Protein AF-A0A927BWT0-F1 (afdb_monomer)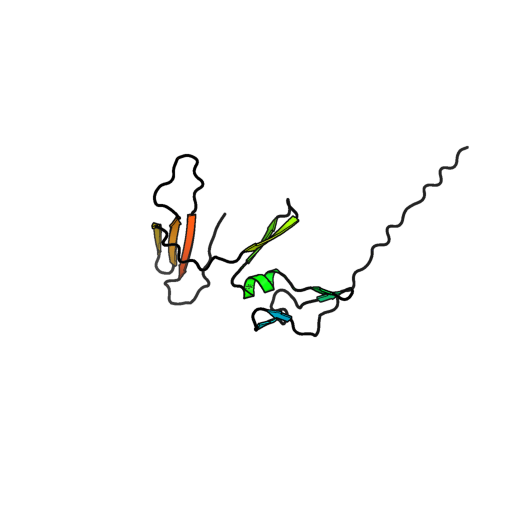

Organism: NCBI:txid2772509

Structure (mmCIF, N/CA/C/O backbone):
data_AF-A0A927BWT0-F1
#
_entry.id   AF-A0A927BWT0-F1
#
loop_
_atom_site.group_PDB
_atom_site.id
_atom_site.type_symbol
_atom_site.label_atom_id
_atom_site.label_alt_id
_atom_site.label_comp_id
_atom_site.label_asym_id
_atom_site.label_entity_id
_atom_site.label_seq_id
_atom_site.pdbx_PDB_ins_code
_atom_site.Cartn_x
_atom_site.Cartn_y
_atom_site.Cartn_z
_atom_site.occupancy
_atom_site.B_iso_or_equiv
_atom_site.auth_seq_id
_atom_site.auth_comp_id
_atom_site.auth_asym_id
_atom_site.auth_atom_id
_atom_site.pdbx_PDB_model_num
ATOM 1 N N . MET A 1 1 ? 54.783 32.769 -3.267 1.00 43.81 1 MET A N 1
ATOM 2 C CA . MET A 1 1 ? 53.454 32.957 -3.885 1.00 43.81 1 MET A CA 1
ATOM 3 C C . MET A 1 1 ? 52.909 31.574 -4.211 1.00 43.81 1 MET A C 1
ATOM 5 O O . MET A 1 1 ? 53.420 30.937 -5.118 1.00 43.81 1 MET A O 1
ATOM 9 N N . PHE A 1 2 ? 52.004 31.055 -3.378 1.00 43.59 2 PHE A N 1
ATOM 10 C CA . PHE A 1 2 ? 51.438 29.705 -3.499 1.00 43.59 2 PHE A CA 1
ATOM 11 C C . PHE A 1 2 ? 50.137 29.796 -4.310 1.00 43.59 2 PHE A C 1
ATOM 13 O O . PHE A 1 2 ? 49.206 30.474 -3.881 1.00 43.59 2 PHE A O 1
ATOM 20 N N . PHE A 1 3 ? 50.083 29.163 -5.483 1.00 46.12 3 PHE A N 1
ATOM 21 C CA . PHE A 1 3 ? 48.862 29.053 -6.287 1.00 46.12 3 PHE A CA 1
ATOM 22 C C . PHE A 1 3 ? 48.069 27.825 -5.819 1.00 46.12 3 PHE A C 1
ATOM 24 O O . PHE A 1 3 ? 48.508 26.693 -6.006 1.00 46.12 3 PHE A O 1
ATOM 31 N N . LEU A 1 4 ? 46.910 28.046 -5.195 1.00 53.56 4 LEU A N 1
ATOM 32 C CA . LEU A 1 4 ? 45.937 26.993 -4.904 1.00 53.56 4 LEU A CA 1
ATOM 33 C C . LEU A 1 4 ? 45.073 26.778 -6.152 1.00 53.56 4 LEU A C 1
ATOM 35 O O . LEU A 1 4 ? 44.255 27.625 -6.502 1.00 53.56 4 LEU A O 1
ATOM 39 N N . LEU A 1 5 ? 45.271 25.653 -6.837 1.00 57.28 5 LEU A N 1
ATOM 40 C CA . LEU A 1 5 ? 44.380 25.183 -7.896 1.00 57.28 5 LEU A CA 1
ATOM 41 C C . LEU A 1 5 ? 43.179 24.487 -7.247 1.00 57.28 5 LEU A C 1
ATOM 43 O O . LEU A 1 5 ? 43.280 23.355 -6.777 1.00 57.28 5 LEU A O 1
ATOM 47 N N . SER A 1 6 ? 42.041 25.174 -7.197 1.00 55.50 6 SER A N 1
ATOM 48 C CA . SER A 1 6 ? 40.762 24.579 -6.806 1.00 55.50 6 SER A CA 1
ATOM 49 C C . SER A 1 6 ? 40.212 23.752 -7.970 1.00 55.50 6 SER A C 1
ATOM 51 O O . SER A 1 6 ? 39.749 24.307 -8.962 1.00 55.50 6 SER A O 1
ATOM 53 N N . ALA A 1 7 ? 40.264 22.424 -7.864 1.00 59.44 7 ALA A N 1
ATOM 54 C CA . ALA A 1 7 ? 39.592 21.536 -8.806 1.00 59.44 7 ALA A CA 1
ATOM 55 C C . ALA A 1 7 ? 38.086 21.502 -8.500 1.00 59.44 7 ALA A C 1
ATOM 57 O O . ALA A 1 7 ? 37.672 21.096 -7.414 1.00 59.44 7 ALA A O 1
ATOM 58 N N . SER A 1 8 ? 37.258 21.938 -9.447 1.00 60.78 8 SER A N 1
ATOM 59 C CA . SER A 1 8 ? 35.803 21.795 -9.375 1.00 60.78 8 SER A CA 1
ATOM 60 C C . SER A 1 8 ? 35.423 20.382 -9.825 1.00 60.78 8 SER A C 1
ATOM 62 O O . SER A 1 8 ? 35.607 20.035 -10.989 1.00 60.78 8 SER A O 1
ATOM 64 N N . ALA A 1 9 ? 34.899 19.553 -8.922 1.00 57.19 9 ALA A N 1
ATOM 65 C CA . ALA A 1 9 ? 34.296 18.280 -9.303 1.00 57.19 9 ALA A CA 1
ATOM 66 C C . ALA A 1 9 ? 32.928 18.552 -9.951 1.00 57.19 9 ALA A C 1
ATOM 68 O O . ALA A 1 9 ? 31.993 18.986 -9.279 1.00 57.19 9 ALA A O 1
ATOM 69 N N . ILE A 1 10 ? 32.807 18.322 -11.259 1.00 56.66 10 ILE A N 1
ATOM 70 C CA . ILE A 1 10 ? 31.511 18.316 -11.943 1.00 56.66 10 ILE A CA 1
ATOM 71 C C . ILE A 1 10 ? 30.882 16.953 -11.658 1.00 56.66 10 ILE A C 1
ATOM 73 O O . ILE A 1 10 ? 31.336 15.934 -12.176 1.00 56.66 10 ILE A O 1
ATOM 77 N N . ALA A 1 11 ? 29.859 16.923 -10.807 1.00 56.31 11 ALA A N 1
ATOM 78 C CA . ALA A 1 11 ? 29.026 15.741 -10.650 1.00 56.31 11 ALA A CA 1
ATOM 79 C C . ALA A 1 11 ? 28.269 15.511 -11.967 1.00 56.31 11 ALA A C 1
ATOM 81 O O . ALA A 1 11 ? 27.395 16.296 -12.333 1.00 56.31 11 ALA A O 1
ATOM 82 N N . ALA A 1 12 ? 28.631 14.462 -12.705 1.00 57.94 12 ALA A N 1
ATOM 83 C CA . ALA A 1 12 ? 27.851 14.013 -13.848 1.00 57.94 12 ALA A CA 1
ATOM 84 C C . ALA A 1 12 ? 26.517 13.464 -13.324 1.00 57.94 12 ALA A C 1
ATOM 86 O O . ALA A 1 12 ? 26.474 12.406 -12.700 1.00 57.94 12 ALA A O 1
ATOM 87 N N . GLY A 1 13 ? 25.432 14.212 -13.523 1.00 60.84 13 GLY A N 1
ATOM 88 C CA . GLY A 1 13 ? 24.089 13.725 -13.232 1.00 60.84 13 GLY A CA 1
ATOM 89 C C . GLY A 1 13 ? 23.703 12.661 -14.255 1.00 60.84 13 GLY A C 1
ATOM 90 O O . GLY A 1 13 ? 23.469 12.987 -15.420 1.00 60.84 13 GLY A O 1
ATOM 91 N N . GLU A 1 14 ? 23.642 11.395 -13.842 1.00 72.88 14 GLU A N 1
ATOM 92 C CA . GLU A 1 14 ? 23.088 10.333 -14.681 1.00 72.88 14 GLU A CA 1
ATOM 93 C C . GLU A 1 14 ? 21.616 10.638 -14.976 1.00 72.88 14 GLU A C 1
ATOM 95 O O . GLU A 1 14 ? 20.765 10.685 -14.089 1.00 72.88 14 GLU A O 1
ATOM 100 N N . THR A 1 15 ? 21.309 10.881 -16.249 1.00 77.75 15 THR A N 1
ATOM 101 C CA . THR A 1 15 ? 19.932 11.076 -16.698 1.00 77.75 15 THR A CA 1
ATOM 102 C C . THR A 1 15 ? 19.306 9.711 -16.953 1.00 77.75 15 THR A C 1
ATOM 104 O O . THR A 1 15 ? 19.665 9.037 -17.917 1.00 77.75 15 THR A O 1
ATOM 107 N N . ILE A 1 16 ? 18.345 9.307 -16.121 1.00 74.94 16 ILE A N 1
ATOM 108 C CA . ILE A 1 16 ? 17.573 8.081 -16.350 1.00 74.94 16 ILE A CA 1
ATOM 109 C C . ILE A 1 16 ? 16.499 8.373 -17.402 1.00 74.94 16 ILE A C 1
ATOM 111 O O . ILE A 1 16 ? 15.621 9.210 -17.193 1.00 74.94 16 ILE A O 1
ATOM 115 N N . ARG A 1 17 ? 16.555 7.675 -18.542 1.00 83.44 17 ARG A N 1
ATOM 116 C CA . ARG A 1 17 ? 15.476 7.678 -19.538 1.00 83.44 17 ARG A CA 1
ATOM 117 C C . ARG A 1 17 ? 14.536 6.511 -19.258 1.00 83.44 17 ARG A C 1
ATOM 119 O O . ARG A 1 17 ? 14.942 5.359 -19.373 1.00 83.44 17 ARG A O 1
ATOM 126 N N . ALA A 1 18 ? 13.292 6.823 -18.913 1.00 85.69 18 ALA A N 1
ATOM 127 C CA . ALA A 1 18 ? 12.222 5.843 -18.790 1.00 85.69 18 ALA A CA 1
ATOM 128 C C . ALA A 1 18 ? 11.351 5.859 -20.052 1.00 85.69 18 ALA A C 1
ATOM 130 O O . ALA A 1 18 ? 10.993 6.926 -20.553 1.00 85.69 18 ALA A O 1
ATOM 131 N N . LEU A 1 19 ? 11.026 4.677 -20.566 1.00 89.38 19 LEU A N 1
ATOM 132 C CA . LEU A 1 19 ? 10.088 4.469 -21.665 1.00 89.38 19 LEU A CA 1
ATOM 133 C C . LEU A 1 19 ? 8.781 3.910 -21.108 1.00 89.38 19 LEU A C 1
ATOM 135 O O . LEU A 1 19 ? 8.786 3.230 -20.085 1.00 89.38 19 LEU A O 1
ATOM 139 N N . VAL A 1 20 ? 7.664 4.165 -21.784 1.00 87.50 20 VAL A N 1
ATOM 140 C CA . VAL A 1 20 ? 6.421 3.446 -21.482 1.00 87.50 20 VAL A CA 1
ATOM 141 C C . VAL A 1 20 ? 6.635 1.976 -21.833 1.00 87.50 20 VAL A C 1
ATOM 143 O O . VAL A 1 20 ? 7.122 1.664 -22.919 1.00 87.50 20 VAL A O 1
ATOM 146 N N . PHE A 1 21 ? 6.317 1.080 -20.903 1.00 89.00 21 PHE A N 1
ATOM 147 C CA . PHE A 1 21 ? 6.393 -0.355 -21.136 1.00 89.00 21 PHE A CA 1
ATOM 148 C C . PHE A 1 21 ? 5.204 -0.798 -21.996 1.00 89.00 21 PHE A C 1
ATOM 150 O O . PHE A 1 21 ? 4.055 -0.553 -21.641 1.00 89.00 21 PHE A O 1
ATOM 157 N N . ASP A 1 22 ? 5.479 -1.457 -23.119 1.00 85.75 22 ASP A N 1
ATOM 158 C CA . ASP A 1 22 ? 4.482 -1.926 -24.092 1.00 85.75 22 ASP A CA 1
ATOM 159 C C . ASP A 1 22 ? 4.021 -3.377 -23.849 1.00 85.75 22 ASP A C 1
ATOM 161 O O . ASP A 1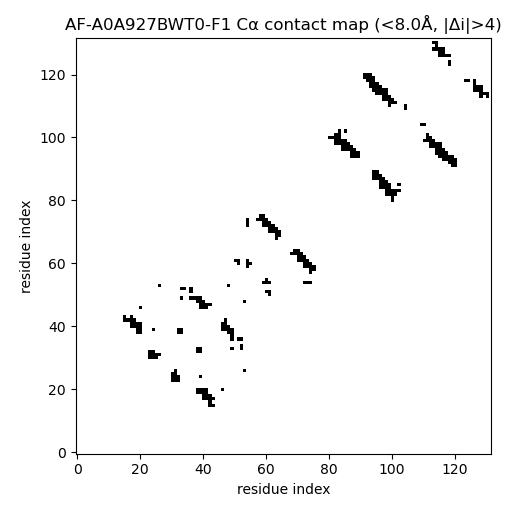 22 ? 3.206 -3.923 -24.596 1.00 85.75 22 ASP A O 1
ATOM 165 N N . GLY A 1 23 ? 4.534 -4.010 -22.792 1.00 86.12 23 GLY A N 1
ATOM 166 C CA . GLY A 1 23 ? 4.163 -5.357 -22.383 1.00 86.12 23 GLY A CA 1
ATOM 167 C C . GLY A 1 23 ? 2.929 -5.413 -21.480 1.00 86.12 23 GLY A C 1
ATOM 168 O O . GLY A 1 23 ? 2.208 -4.442 -21.270 1.00 86.12 23 GLY A O 1
ATOM 169 N N . ARG A 1 24 ? 2.684 -6.599 -20.910 1.00 85.81 24 ARG A N 1
ATOM 170 C CA . ARG A 1 24 ? 1.581 -6.838 -19.965 1.00 85.81 24 ARG A CA 1
ATOM 171 C C . ARG A 1 24 ? 2.126 -7.180 -18.590 1.00 85.81 24 ARG A C 1
ATOM 173 O O . ARG A 1 24 ? 2.973 -8.061 -18.467 1.00 85.81 24 ARG A O 1
ATOM 180 N N . VAL A 1 25 ? 1.578 -6.542 -17.564 1.00 84.81 25 VAL A N 1
ATOM 181 C CA . VAL A 1 25 ? 1.786 -6.927 -16.166 1.00 84.81 25 VAL A CA 1
ATOM 182 C C . VAL A 1 25 ? 0.580 -7.757 -15.730 1.00 84.81 25 VAL A C 1
ATOM 184 O O . VAL A 1 25 ? -0.554 -7.368 -15.991 1.00 84.81 25 VAL A O 1
ATOM 187 N N . ILE A 1 26 ? 0.800 -8.927 -15.123 1.00 85.88 26 ILE A N 1
ATOM 188 C CA . ILE A 1 26 ? -0.279 -9.815 -14.663 1.00 85.88 26 ILE A CA 1
ATOM 189 C C . ILE A 1 26 ? -0.108 -10.055 -13.166 1.00 85.88 26 ILE A C 1
ATOM 191 O O . ILE A 1 26 ? 0.921 -10.570 -12.735 1.00 85.88 26 ILE A O 1
ATOM 195 N N . VAL A 1 27 ? -1.127 -9.706 -12.382 1.00 80.75 27 VAL A N 1
ATOM 196 C CA . VAL A 1 27 ? -1.136 -9.824 -10.916 1.00 80.75 27 VAL A CA 1
ATOM 197 C C . VAL A 1 27 ? -2.441 -10.488 -10.514 1.00 80.75 27 VAL A C 1
ATOM 199 O O . VAL A 1 27 ? -3.509 -10.067 -10.952 1.00 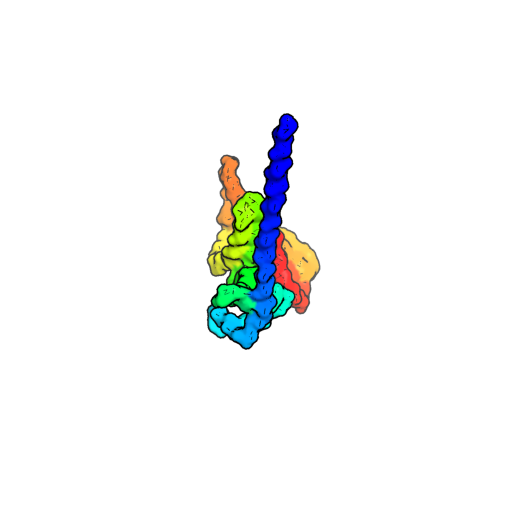80.75 27 VAL A O 1
ATOM 202 N N . ASN A 1 28 ? -2.378 -11.569 -9.731 1.00 79.38 28 ASN A N 1
ATOM 203 C CA . ASN A 1 28 ? -3.562 -12.346 -9.335 1.00 79.38 28 ASN A CA 1
ATOM 204 C C . ASN A 1 28 ? -4.485 -12.694 -10.522 1.00 79.38 28 ASN A C 1
ATOM 206 O O . ASN A 1 28 ? -5.708 -12.586 -10.438 1.00 79.38 28 ASN A O 1
ATOM 210 N N . ASN A 1 29 ? -3.884 -13.093 -11.649 1.00 84.06 29 ASN A N 1
ATOM 211 C CA . ASN A 1 29 ? -4.581 -13.460 -12.884 1.00 84.06 29 ASN A CA 1
ATOM 212 C C . ASN A 1 29 ? -5.377 -12.319 -13.559 1.00 84.06 29 ASN A C 1
ATOM 214 O O . ASN A 1 29 ? -6.249 -12.580 -14.389 1.00 84.06 29 ASN A O 1
ATOM 218 N N . ARG A 1 30 ? -5.079 -11.056 -13.224 1.00 80.50 30 ARG A N 1
ATOM 219 C CA . ARG A 1 30 ? -5.648 -9.853 -13.847 1.00 80.50 30 ARG A CA 1
ATOM 220 C C . ARG A 1 30 ? -4.563 -9.083 -14.595 1.00 80.50 30 ARG A C 1
ATOM 222 O O . ARG A 1 30 ? -3.444 -8.963 -14.104 1.00 80.50 30 ARG A O 1
ATOM 229 N N . ILE A 1 31 ? -4.895 -8.590 -15.789 1.00 81.31 31 ILE A N 1
ATOM 230 C CA . ILE A 1 31 ? -3.996 -7.757 -16.600 1.00 81.31 31 ILE A CA 1
ATOM 231 C C . ILE A 1 31 ? -3.975 -6.342 -16.017 1.00 81.31 31 ILE A C 1
ATOM 233 O O . ILE A 1 31 ? -5.014 -5.817 -15.621 1.00 81.31 31 ILE A O 1
ATOM 237 N N . HIS A 1 32 ? -2.789 -5.748 -15.978 1.00 75.81 32 HIS A N 1
ATOM 238 C CA . HIS A 1 32 ? -2.541 -4.383 -15.557 1.00 75.81 32 HIS A CA 1
ATOM 239 C C . HIS A 1 32 ? -1.883 -3.598 -16.701 1.00 75.81 32 HIS A C 1
ATOM 241 O O . HIS A 1 32 ? -0.803 -3.945 -17.182 1.00 75.81 32 HIS A O 1
ATOM 247 N N . ASP A 1 33 ? -2.580 -2.554 -17.132 1.00 71.56 33 ASP A N 1
ATOM 248 C CA . ASP A 1 33 ? -2.311 -1.699 -18.289 1.00 71.56 33 ASP A CA 1
ATOM 249 C C . ASP A 1 33 ? -1.992 -0.243 -17.899 1.00 71.56 33 ASP A C 1
ATOM 251 O O . ASP A 1 33 ? -1.863 0.617 -18.764 1.00 71.56 33 ASP A O 1
ATOM 255 N N . GLY A 1 34 ? -1.819 0.039 -16.603 1.00 64.50 34 GLY A N 1
ATOM 256 C CA . GLY A 1 34 ? -1.409 1.356 -16.105 1.00 64.50 34 GLY A CA 1
ATOM 257 C C . GLY A 1 34 ? -2.500 2.222 -15.488 1.00 64.50 34 GLY A C 1
ATOM 258 O O . GLY A 1 34 ? -2.182 3.106 -14.700 1.00 64.50 34 GLY A O 1
ATOM 259 N N . GLY A 1 35 ? -3.777 1.959 -15.771 1.00 65.31 35 GLY A N 1
ATOM 260 C CA . GLY A 1 35 ? -4.904 2.683 -15.166 1.00 65.31 35 GLY A CA 1
ATOM 261 C C . GLY A 1 35 ? -4.749 4.217 -15.117 1.00 65.31 35 GLY A C 1
ATOM 262 O O . GLY A 1 35 ? -4.100 4.829 -15.963 1.00 65.31 35 GLY A O 1
ATOM 263 N N . GLU A 1 36 ? -5.358 4.846 -14.107 1.00 62.81 36 GLU A N 1
ATOM 264 C CA . GLU A 1 36 ? -5.311 6.307 -13.902 1.00 62.81 36 GLU A CA 1
ATOM 265 C C . GLU A 1 36 ? -3.985 6.804 -13.300 1.00 62.81 36 GLU A C 1
ATOM 267 O O . GLU A 1 36 ? -3.659 7.983 -13.413 1.00 62.81 36 GLU A O 1
ATOM 272 N N . GLU A 1 37 ? -3.213 5.923 -12.658 1.00 69.00 37 GLU A N 1
ATOM 273 C CA . GLU A 1 37 ? -2.013 6.305 -11.901 1.00 69.00 37 GLU A CA 1
ATOM 274 C C . GLU A 1 37 ? -0.697 6.131 -12.669 1.00 69.00 37 GLU A C 1
ATOM 276 O O . GLU A 1 37 ? 0.361 6.537 -12.182 1.00 69.00 37 GLU A O 1
ATOM 281 N N . GLY A 1 38 ? -0.763 5.601 -13.890 1.00 75.56 38 GLY A N 1
ATOM 282 C CA . GLY A 1 38 ? 0.336 5.606 -14.845 1.00 75.56 38 GLY A CA 1
ATOM 283 C C . GLY A 1 38 ? 0.720 4.217 -15.341 1.00 75.56 38 GLY A C 1
ATOM 284 O O . GLY A 1 38 ? 0.718 3.232 -14.607 1.00 75.56 38 GLY A O 1
ATOM 285 N N . ALA A 1 39 ? 1.097 4.150 -16.616 1.00 84.31 39 ALA A N 1
ATOM 286 C CA . ALA A 1 39 ? 1.613 2.933 -17.227 1.00 84.31 39 ALA A CA 1
ATOM 287 C C . ALA A 1 39 ? 2.899 2.448 -16.540 1.00 84.31 39 ALA A C 1
ATOM 289 O O . ALA A 1 39 ? 3.708 3.275 -16.102 1.00 84.31 39 ALA A O 1
ATOM 290 N N . PRO A 1 40 ? 3.134 1.122 -16.488 1.00 88.44 40 PRO A N 1
ATOM 291 C CA . PRO A 1 40 ? 4.441 0.603 -16.139 1.00 88.44 40 PRO A CA 1
ATOM 292 C C . PRO A 1 40 ? 5.517 1.230 -17.028 1.00 88.44 40 PRO A C 1
ATOM 294 O O . PRO A 1 40 ? 5.304 1.497 -18.215 1.00 88.44 40 PRO A O 1
ATOM 297 N N . LEU A 1 41 ? 6.682 1.472 -16.445 1.00 90.31 41 LEU A N 1
ATOM 298 C CA . LEU A 1 41 ? 7.800 2.107 -17.126 1.00 90.31 41 LEU A CA 1
ATOM 299 C C . LEU A 1 41 ? 8.928 1.104 -17.311 1.00 90.31 41 LEU A C 1
ATOM 301 O O . LEU A 1 41 ? 9.198 0.298 -16.429 1.00 90.31 41 LEU A O 1
ATOM 305 N N . TYR A 1 42 ? 9.625 1.179 -18.433 1.00 89.62 42 TYR A N 1
ATOM 306 C CA . TYR A 1 42 ? 10.842 0.428 -18.686 1.00 89.62 42 TYR A CA 1
ATOM 307 C C . TYR A 1 42 ? 12.043 1.368 -18.634 1.00 89.62 42 TYR A C 1
ATOM 309 O O . TYR A 1 42 ? 12.138 2.320 -19.411 1.00 89.62 42 TYR A O 1
ATOM 317 N N . ALA A 1 43 ? 12.968 1.105 -17.719 1.00 91.88 43 ALA A N 1
ATOM 318 C CA . ALA A 1 43 ? 14.220 1.841 -17.614 1.00 91.88 43 ALA A CA 1
ATOM 319 C C . ALA A 1 43 ? 15.338 0.887 -17.195 1.00 91.88 43 ALA A C 1
ATOM 321 O O . ALA A 1 43 ? 15.143 0.028 -16.340 1.00 91.88 43 ALA A O 1
ATOM 322 N N . ASN A 1 44 ? 16.520 1.036 -17.794 1.00 88.81 44 ASN A N 1
ATOM 323 C CA . ASN A 1 44 ? 17.725 0.289 -17.414 1.00 88.81 44 ASN A CA 1
ATOM 324 C C . ASN A 1 44 ? 17.549 -1.246 -17.367 1.00 88.81 44 ASN A C 1
ATOM 326 O O . ASN A 1 44 ? 18.129 -1.902 -16.511 1.00 88.81 44 ASN A O 1
ATOM 330 N N . GLY A 1 45 ? 16.738 -1.833 -18.257 1.00 89.12 45 GLY A N 1
ATOM 331 C CA . GLY A 1 45 ? 16.496 -3.284 -18.255 1.00 89.12 45 GLY A CA 1
ATOM 332 C C . GLY A 1 45 ? 15.437 -3.761 -17.258 1.00 89.12 45 GLY A C 1
ATOM 333 O O . GLY A 1 45 ? 15.160 -4.957 -17.191 1.00 89.12 45 GLY A O 1
ATOM 334 N N . HIS A 1 46 ? 14.822 -2.849 -16.506 1.00 91.44 46 HIS A N 1
ATOM 335 C CA . HIS A 1 46 ? 13.834 -3.157 -15.481 1.00 91.44 46 HIS A CA 1
ATOM 336 C C . HIS A 1 46 ? 12.470 -2.559 -15.816 1.00 91.44 46 HIS A C 1
ATOM 338 O O . HIS A 1 46 ? 12.369 -1.463 -16.371 1.00 91.44 46 HIS A O 1
ATOM 344 N N . VAL A 1 47 ? 11.417 -3.285 -15.437 1.00 90.31 47 VAL A N 1
ATOM 345 C CA . VAL A 1 47 ? 10.032 -2.811 -15.497 1.00 90.31 47 VAL A CA 1
ATOM 346 C C . VAL A 1 47 ? 9.629 -2.314 -14.113 1.00 90.31 47 VAL A C 1
ATOM 348 O O . VAL A 1 47 ? 9.686 -3.055 -13.133 1.00 90.31 47 VAL A O 1
ATOM 351 N N . TYR A 1 48 ? 9.210 -1.060 -14.044 1.00 89.62 48 TYR A N 1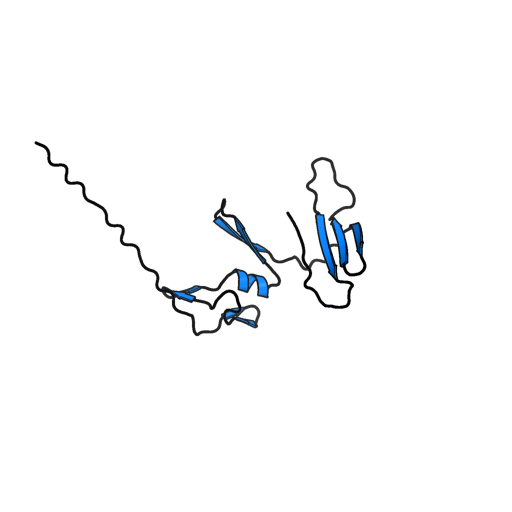
ATOM 352 C CA . TYR A 1 48 ? 8.745 -0.379 -12.849 1.00 89.62 48 TYR A CA 1
ATOM 353 C C . TYR A 1 48 ? 7.229 -0.298 -12.893 1.00 89.62 48 TYR A C 1
ATOM 355 O O . TYR A 1 48 ? 6.656 0.286 -13.811 1.00 89.62 48 TYR A O 1
ATOM 363 N N . VAL A 1 49 ? 6.585 -0.881 -11.890 1.00 88.06 49 VAL A N 1
ATOM 364 C CA . VAL A 1 49 ? 5.128 -0.890 -11.771 1.00 88.06 49 VAL A CA 1
ATOM 365 C C . VAL A 1 49 ? 4.724 0.027 -10.617 1.00 88.06 49 VAL A C 1
ATOM 367 O O . VAL A 1 49 ? 5.306 -0.092 -9.533 1.00 88.06 49 VAL A O 1
ATOM 370 N N . PRO A 1 50 ? 3.741 0.926 -10.800 1.00 88.00 50 PRO A N 1
ATOM 371 C CA . PRO A 1 50 ? 3.224 1.737 -9.705 1.00 88.00 50 PRO A CA 1
ATOM 372 C C . PRO A 1 50 ? 2.671 0.863 -8.572 1.00 88.00 50 PRO A C 1
ATOM 374 O O . PRO A 1 50 ? 1.690 0.139 -8.724 1.00 88.00 50 PRO A O 1
ATOM 377 N N . VAL A 1 51 ? 3.304 0.947 -7.400 1.00 87.12 51 VAL A N 1
ATOM 378 C CA . VAL A 1 51 ? 2.949 0.132 -6.223 1.00 87.12 51 VAL A CA 1
ATOM 379 C C . VAL A 1 51 ? 1.535 0.424 -5.716 1.00 87.12 51 VAL A C 1
ATOM 381 O O . VAL A 1 51 ? 0.857 -0.472 -5.217 1.00 87.12 51 VAL A O 1
ATOM 384 N N . ARG A 1 52 ? 1.062 1.664 -5.864 1.00 86.06 52 ARG A N 1
ATOM 385 C CA . ARG A 1 52 ? -0.284 2.058 -5.433 1.00 86.06 52 ARG A CA 1
ATOM 386 C C . ARG A 1 52 ? -1.379 1.353 -6.228 1.00 86.06 52 ARG A C 1
ATOM 388 O O . ARG A 1 52 ? -2.347 0.864 -5.648 1.00 86.06 52 ARG A O 1
ATOM 395 N N . GLU A 1 53 ? -1.167 1.205 -7.525 1.00 80.94 53 GLU A N 1
ATOM 396 C CA . GLU A 1 53 ? -2.087 0.493 -8.398 1.00 80.94 53 GLU A CA 1
ATOM 397 C C . GLU A 1 53 ? -2.105 -1.014 -8.100 1.00 80.94 53 GLU A C 1
ATOM 399 O O . GLU A 1 53 ? -3.176 -1.620 -8.033 1.00 80.94 53 GLU A O 1
ATOM 404 N N . LEU A 1 54 ? -0.939 -1.601 -7.798 1.00 82.75 54 LEU A N 1
ATOM 405 C CA . LEU A 1 54 ? -0.845 -2.982 -7.311 1.00 82.75 54 LEU A CA 1
ATOM 406 C C . LEU A 1 54 ? -1.628 -3.191 -6.009 1.00 82.75 54 LEU A C 1
ATOM 408 O O . LEU A 1 54 ? -2.401 -4.143 -5.899 1.00 82.75 54 LEU A O 1
ATOM 412 N N . ALA A 1 55 ? -1.464 -2.292 -5.035 1.00 85.88 55 ALA A N 1
ATOM 413 C CA . ALA A 1 55 ? -2.173 -2.376 -3.762 1.00 85.88 55 ALA A CA 1
ATOM 414 C C . ALA A 1 55 ? -3.693 -2.294 -3.955 1.00 85.88 55 ALA A C 1
ATOM 416 O O . ALA A 1 55 ? -4.426 -3.099 -3.381 1.00 85.88 55 ALA A O 1
ATOM 417 N N . ARG A 1 56 ? -4.166 -1.391 -4.823 1.00 79.38 56 ARG A N 1
ATOM 418 C CA . ARG A 1 56 ? -5.591 -1.236 -5.140 1.00 79.38 56 ARG A CA 1
ATOM 419 C C . ARG A 1 56 ? -6.210 -2.518 -5.697 1.00 79.38 56 ARG A C 1
ATOM 421 O O . ARG A 1 56 ? -7.320 -2.872 -5.314 1.00 79.38 56 ARG A O 1
ATOM 428 N N . GLN A 1 57 ? -5.500 -3.248 -6.561 1.00 78.50 57 GLN A N 1
ATOM 429 C CA . GLN A 1 57 ? -5.988 -4.529 -7.093 1.00 78.50 57 GLN A CA 1
ATOM 430 C C . GLN A 1 57 ? -6.122 -5.626 -6.031 1.00 78.50 57 GLN A C 1
ATOM 432 O O . GLN A 1 57 ? -6.888 -6.573 -6.221 1.00 78.50 57 GLN A O 1
ATOM 437 N N . MET A 1 58 ? -5.376 -5.506 -4.935 1.00 78.62 58 MET A N 1
ATOM 438 C CA . MET A 1 58 ? -5.446 -6.397 -3.780 1.00 78.62 58 MET A CA 1
ATOM 439 C C . MET A 1 58 ? -6.470 -5.930 -2.732 1.00 78.62 58 MET A C 1
ATOM 441 O O . MET A 1 58 ? -6.440 -6.424 -1.605 1.00 78.62 58 MET A O 1
ATOM 445 N N . ASP A 1 59 ? -7.348 -4.978 -3.071 1.00 78.38 59 ASP A N 1
ATOM 446 C CA . ASP A 1 59 ? -8.239 -4.282 -2.129 1.00 78.38 59 ASP A CA 1
ATOM 447 C C . ASP A 1 59 ? -7.479 -3.621 -0.960 1.00 78.38 59 ASP A C 1
ATOM 449 O O . ASP A 1 59 ? -8.027 -3.389 0.118 1.00 78.38 59 ASP A O 1
ATOM 453 N N . GLY A 1 60 ? -6.193 -3.336 -1.167 1.00 82.88 60 GLY A N 1
ATOM 454 C CA . GLY A 1 60 ? -5.305 -2.681 -0.222 1.00 82.88 60 GLY A CA 1
ATOM 455 C C . GLY A 1 60 ? -5.093 -1.203 -0.536 1.00 82.88 60 GLY A C 1
ATOM 456 O O . GLY A 1 60 ? -5.662 -0.638 -1.472 1.00 82.88 60 GLY A O 1
ATOM 457 N N . TYR A 1 61 ? -4.238 -0.569 0.255 1.00 85.56 61 TYR A N 1
ATOM 458 C CA . TYR A 1 61 ? -3.824 0.817 0.070 1.00 85.56 61 TYR A CA 1
ATOM 459 C C . TYR A 1 61 ? -2.333 0.977 0.364 1.00 85.56 61 TYR A C 1
ATOM 461 O O . TYR A 1 61 ? -1.709 0.141 1.018 1.00 85.56 61 TYR A O 1
ATOM 469 N N . THR A 1 62 ? -1.755 2.071 -0.130 1.00 88.50 62 THR A N 1
ATOM 470 C CA . THR A 1 62 ? -0.356 2.421 0.136 1.00 88.50 62 THR A CA 1
ATOM 471 C C . THR A 1 62 ? -0.258 3.683 0.965 1.00 88.50 62 THR A C 1
ATOM 473 O O . THR A 1 62 ? -0.951 4.658 0.667 1.00 88.50 62 THR A O 1
ATOM 476 N N . SER A 1 63 ? 0.670 3.716 1.912 1.00 89.75 63 SER A N 1
ATOM 477 C CA . SER A 1 63 ? 1.086 4.947 2.584 1.00 89.75 63 SER A CA 1
ATOM 478 C C . SER A 1 63 ? 2.602 5.118 2.498 1.00 89.75 63 SER A C 1
ATOM 480 O O . SER A 1 63 ? 3.339 4.152 2.303 1.00 89.75 63 SER A O 1
ATOM 482 N N . TYR A 1 64 ? 3.067 6.362 2.584 1.00 91.44 64 TYR A N 1
ATOM 483 C CA . TYR A 1 64 ? 4.489 6.690 2.587 1.00 91.44 64 TYR A CA 1
ATOM 484 C C . TYR A 1 64 ? 4.812 7.497 3.838 1.00 91.44 64 TYR A C 1
ATOM 486 O O . TYR A 1 64 ? 4.218 8.552 4.061 1.00 91.44 64 TYR A O 1
ATOM 494 N N . ASP A 1 65 ? 5.759 7.005 4.630 1.00 90.81 65 ASP A N 1
ATOM 495 C CA . ASP A 1 65 ? 6.323 7.745 5.752 1.00 90.81 65 ASP A CA 1
ATOM 496 C C . ASP A 1 65 ? 7.640 8.414 5.318 1.00 90.81 65 ASP A C 1
ATOM 498 O O . ASP A 1 65 ? 8.635 7.717 5.096 1.00 90.81 65 ASP A O 1
ATOM 502 N N . PRO A 1 66 ? 7.693 9.756 5.215 1.00 91.88 66 PRO A N 1
ATOM 503 C CA . PRO A 1 66 ? 8.906 10.468 4.826 1.00 91.88 66 PRO A CA 1
ATOM 504 C C . PRO A 1 66 ? 10.012 10.414 5.888 1.00 91.88 66 PRO A C 1
ATOM 506 O O . PRO A 1 66 ? 11.181 10.573 5.533 1.00 91.88 66 PRO A O 1
ATOM 509 N N . GLY A 1 67 ? 9.674 10.199 7.165 1.00 95.69 67 GLY A N 1
ATOM 510 C CA . GLY A 1 67 ? 10.646 10.131 8.257 1.00 95.69 67 GLY A CA 1
ATOM 511 C C . GLY A 1 67 ? 11.500 8.870 8.175 1.00 95.69 67 GLY A C 1
ATOM 512 O O . GLY A 1 67 ? 12.727 8.948 8.223 1.00 95.69 67 GLY A O 1
ATOM 513 N N . SER A 1 68 ? 10.858 7.716 7.981 1.00 95.19 68 SER A N 1
ATOM 514 C CA . SER A 1 68 ? 11.546 6.433 7.788 1.00 95.19 68 SER A CA 1
ATOM 515 C C . SER A 1 68 ? 11.863 6.101 6.325 1.00 95.19 68 SER A C 1
ATOM 517 O O . SER A 1 68 ? 12.594 5.148 6.071 1.00 95.19 68 SER A O 1
ATOM 519 N N . ARG A 1 69 ? 11.348 6.881 5.363 1.00 94.69 69 ARG A N 1
ATOM 520 C CA . ARG A 1 69 ? 11.400 6.598 3.913 1.00 94.69 69 ARG A CA 1
ATOM 521 C C . ARG A 1 69 ? 10.810 5.228 3.566 1.00 94.69 69 ARG A C 1
ATOM 523 O O . ARG A 1 69 ? 11.301 4.538 2.673 1.00 94.69 69 ARG A O 1
ATOM 530 N N . THR A 1 70 ? 9.749 4.847 4.269 1.00 92.19 70 THR A N 1
ATOM 531 C CA . THR A 1 70 ? 9.118 3.530 4.141 1.00 92.19 70 THR A CA 1
ATOM 532 C C . THR A 1 70 ? 7.807 3.642 3.379 1.00 92.19 70 THR A C 1
ATOM 534 O O . THR A 1 70 ? 6.977 4.503 3.675 1.00 92.19 70 THR A O 1
ATOM 537 N N . VAL A 1 71 ? 7.612 2.752 2.407 1.00 90.00 71 VAL A N 1
ATOM 538 C CA . VAL A 1 71 ? 6.316 2.533 1.757 1.00 90.00 71 VAL A CA 1
ATOM 539 C C . VAL A 1 71 ? 5.639 1.354 2.441 1.00 90.00 71 VAL A C 1
ATOM 541 O O . VAL A 1 71 ? 6.192 0.256 2.467 1.00 90.00 71 VAL A O 1
ATOM 544 N N . TYR A 1 72 ? 4.441 1.576 2.970 1.00 90.56 72 TYR A N 1
ATOM 545 C CA . TYR A 1 72 ? 3.598 0.525 3.528 1.00 90.56 72 TYR A CA 1
ATOM 546 C C . TYR A 1 72 ? 2.555 0.123 2.494 1.00 90.56 72 TYR A C 1
ATOM 548 O O . TYR A 1 72 ? 1.931 0.989 1.878 1.00 90.56 72 TYR A O 1
ATOM 556 N N . ILE A 1 73 ? 2.377 -1.183 2.311 1.00 88.94 73 ILE A N 1
ATOM 557 C CA . ILE A 1 73 ? 1.295 -1.767 1.519 1.00 88.94 73 ILE A CA 1
ATOM 558 C C . ILE A 1 73 ? 0.432 -2.543 2.502 1.00 88.94 73 ILE A C 1
ATOM 560 O O . ILE A 1 73 ? 0.824 -3.611 2.972 1.00 88.94 73 ILE A O 1
ATOM 564 N N . ASP A 1 74 ? -0.730 -1.990 2.817 1.00 85.19 74 ASP A N 1
ATOM 565 C CA . ASP A 1 74 ? -1.651 -2.581 3.771 1.00 85.19 74 ASP A CA 1
ATOM 566 C C . ASP A 1 74 ? -2.817 -3.214 3.027 1.00 85.19 74 ASP A C 1
ATOM 568 O O . ASP A 1 74 ? -3.436 -2.600 2.155 1.00 85.19 74 ASP A O 1
ATOM 572 N N . GLN A 1 75 ? -3.152 -4.440 3.411 1.00 80.38 75 GLN A N 1
ATOM 573 C CA . GLN A 1 75 ? -4.374 -5.100 2.981 1.00 80.38 75 GLN A CA 1
ATOM 574 C C . GLN A 1 75 ? -5.315 -5.191 4.187 1.00 80.38 75 GLN A C 1
ATOM 576 O O . GLN A 1 75 ? -4.901 -5.691 5.239 1.00 80.38 75 GLN A O 1
ATOM 581 N N . PRO A 1 76 ? -6.574 -4.729 4.088 1.00 67.25 76 PRO A N 1
ATOM 582 C CA . PRO A 1 76 ? -7.537 -4.950 5.150 1.00 67.25 76 PRO A CA 1
ATOM 583 C C . PRO A 1 76 ? -7.711 -6.459 5.326 1.00 67.25 76 PRO A C 1
ATOM 585 O O . PRO A 1 76 ? -8.134 -7.163 4.410 1.00 67.25 76 PRO A O 1
ATOM 588 N N . ALA A 1 77 ? -7.368 -6.967 6.511 1.00 60.56 77 ALA A N 1
ATOM 589 C CA . ALA A 1 77 ? -7.603 -8.361 6.840 1.00 60.56 77 ALA A CA 1
ATOM 590 C C . ALA A 1 77 ? -9.105 -8.645 6.688 1.00 60.56 77 ALA A C 1
ATOM 592 O O . ALA A 1 77 ? -9.923 -8.101 7.429 1.00 60.56 77 ALA A O 1
ATOM 593 N N . SER A 1 78 ? -9.474 -9.529 5.760 1.00 56.12 78 SER A N 1
ATOM 594 C CA . SER A 1 78 ? -10.849 -10.006 5.552 1.00 56.12 78 SER A CA 1
ATOM 595 C C . SER A 1 78 ? -11.332 -10.938 6.676 1.00 56.12 78 SER A C 1
ATOM 597 O O . SER A 1 78 ? -12.232 -11.759 6.496 1.00 56.12 78 SER A O 1
ATOM 599 N N . GLY A 1 79 ? -10.751 -10.808 7.870 1.00 52.69 79 GLY A N 1
ATOM 600 C CA . GLY A 1 79 ? -11.213 -11.468 9.073 1.00 52.69 79 G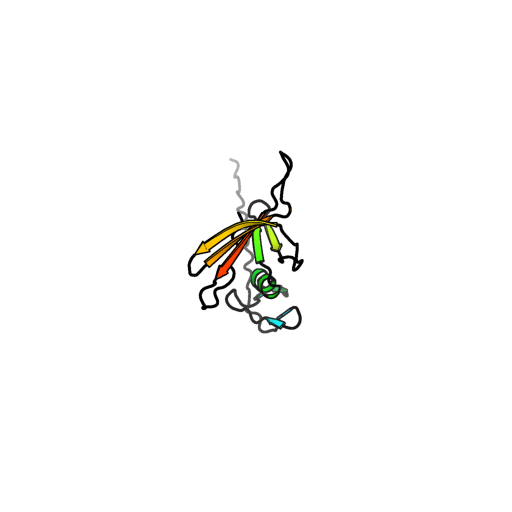LY A CA 1
ATOM 601 C C . GLY A 1 79 ? -12.440 -10.739 9.599 1.00 52.69 79 GLY A C 1
ATOM 602 O O . GLY A 1 79 ? -12.346 -9.599 10.050 1.00 52.69 79 GLY A O 1
ATOM 603 N N . GLN A 1 80 ? -13.593 -11.405 9.578 1.00 48.50 80 GLN A N 1
ATOM 604 C CA . GLN A 1 80 ? -14.757 -10.986 10.352 1.00 48.50 80 GLN A CA 1
ATOM 605 C C . GLN A 1 80 ? -14.424 -11.063 11.850 1.00 48.50 80 GLN A C 1
ATOM 607 O O . GLN A 1 80 ? -14.785 -12.012 12.541 1.00 48.50 80 GLN A O 1
ATOM 612 N N . ALA A 1 81 ? -13.723 -10.064 12.379 1.00 51.69 81 ALA A N 1
ATOM 613 C CA . ALA A 1 81 ? -13.678 -9.849 13.810 1.00 51.69 81 ALA A CA 1
ATOM 614 C C . ALA A 1 81 ? -15.065 -9.340 14.219 1.00 51.69 81 ALA A C 1
ATOM 616 O O . ALA A 1 81 ? -15.471 -8.242 13.828 1.00 51.69 81 ALA A O 1
ATOM 617 N N . LYS A 1 82 ? -15.817 -10.145 14.984 1.00 51.12 82 LYS A N 1
ATOM 618 C CA . LYS A 1 82 ? -17.007 -9.668 15.701 1.00 51.12 82 LYS A CA 1
ATOM 619 C C . LYS A 1 82 ? -16.552 -8.614 16.709 1.00 51.12 82 LYS A C 1
ATOM 621 O O . LYS A 1 82 ? -16.242 -8.925 17.852 1.00 51.12 82 LYS A O 1
ATOM 626 N N . ALA A 1 83 ? -16.486 -7.371 16.262 1.00 58.78 83 ALA A N 1
ATOM 627 C CA . ALA A 1 83 ? -16.319 -6.232 17.135 1.00 58.78 83 ALA A CA 1
ATOM 628 C C . ALA A 1 83 ? -17.634 -5.888 17.820 1.00 58.78 83 ALA A C 1
ATOM 630 O O . ALA A 1 83 ? -18.714 -6.007 17.230 1.00 58.78 83 ALA A O 1
ATOM 631 N N . SER A 1 84 ? -17.530 -5.411 19.056 1.00 68.12 84 SER A N 1
ATOM 632 C CA . SER A 1 84 ? -18.663 -4.772 19.710 1.00 68.12 84 SER A CA 1
ATOM 633 C C . SER A 1 84 ? -18.828 -3.370 19.116 1.00 68.12 84 SER A C 1
ATOM 635 O O . SER A 1 84 ? -17.862 -2.629 18.929 1.00 68.12 84 SER A O 1
ATOM 637 N N . VAL A 1 85 ? -20.060 -3.025 18.729 1.00 70.75 85 VAL A N 1
ATOM 638 C CA . VAL A 1 85 ? -20.384 -1.652 18.327 1.00 70.75 85 VAL A CA 1
ATOM 639 C C . VAL A 1 85 ? -20.408 -0.821 19.598 1.00 70.75 85 VAL A C 1
ATOM 641 O O . VAL A 1 85 ? -21.210 -1.095 20.486 1.00 70.75 85 VAL A O 1
ATOM 644 N N . HIS A 1 86 ? -19.548 0.185 19.677 1.00 71.50 86 HIS A N 1
ATOM 645 C CA . HIS A 1 86 ? -19.524 1.100 20.814 1.00 71.50 86 HIS A CA 1
ATOM 646 C C . HIS A 1 86 ? -20.478 2.269 20.646 1.00 71.50 86 HIS A C 1
ATOM 648 O O . HIS A 1 86 ? -21.096 2.705 21.609 1.00 71.50 86 HIS A O 1
ATOM 654 N N . ALA A 1 87 ? -20.596 2.773 19.422 1.00 74.75 87 ALA A N 1
ATOM 655 C CA . ALA A 1 87 ? -21.508 3.849 19.093 1.00 74.75 87 ALA A CA 1
ATOM 656 C C . ALA A 1 87 ? -21.975 3.680 17.651 1.00 74.75 87 ALA A C 1
ATOM 658 O O . ALA A 1 87 ? -21.214 3.250 16.781 1.00 74.75 87 ALA A O 1
ATOM 659 N N . ALA A 1 88 ? -23.229 4.014 17.390 1.00 79.69 88 ALA A N 1
ATOM 660 C CA . ALA A 1 88 ? -23.749 4.124 16.042 1.00 79.69 88 ALA A CA 1
ATOM 661 C C . ALA A 1 88 ? -24.644 5.352 15.975 1.00 79.69 88 ALA A C 1
ATOM 663 O O . ALA A 1 88 ? -25.449 5.571 16.876 1.00 79.69 88 ALA A O 1
ATOM 664 N N . ASP A 1 89 ? -24.491 6.113 14.901 1.00 83.12 89 ASP 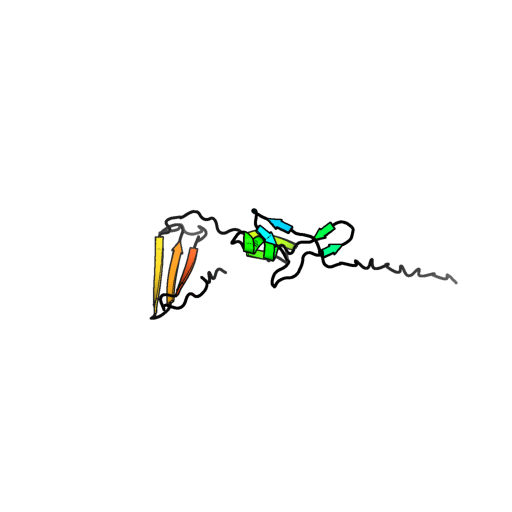A N 1
ATOM 665 C CA . ASP A 1 89 ? -25.339 7.253 14.593 1.00 83.12 89 ASP A CA 1
ATOM 666 C C . ASP A 1 89 ? -25.798 7.149 13.137 1.00 83.12 89 ASP A C 1
ATOM 668 O O . ASP A 1 89 ? -25.113 6.560 12.290 1.00 83.12 89 ASP A O 1
ATOM 672 N N . GLN A 1 90 ? -26.990 7.653 12.846 1.00 82.75 90 GLN A N 1
ATOM 673 C CA . GLN A 1 90 ? -27.562 7.589 11.510 1.00 82.75 90 GLN A CA 1
ATOM 674 C C . GLN A 1 90 ? -28.409 8.818 11.196 1.00 82.75 90 GLN A C 1
ATOM 676 O O . GLN A 1 90 ? -29.204 9.271 12.015 1.00 82.75 90 GLN A O 1
ATOM 681 N N . ASN A 1 91 ? -28.281 9.300 9.962 1.00 80.44 91 ASN A N 1
ATOM 682 C CA . ASN A 1 91 ? 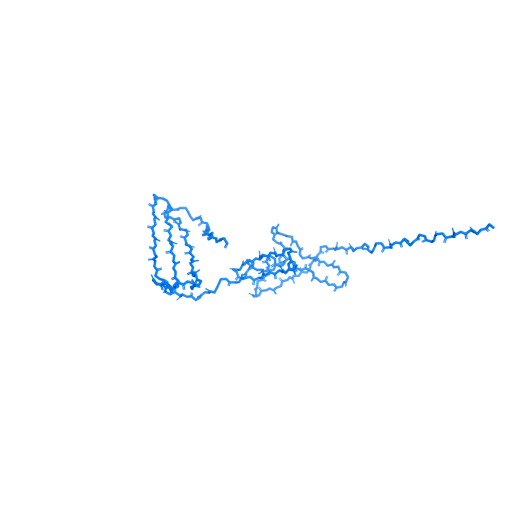-29.222 10.233 9.354 1.00 80.44 91 ASN A CA 1
ATOM 683 C C . ASN A 1 91 ? -29.942 9.549 8.177 1.00 80.44 91 ASN A C 1
ATOM 685 O O . ASN A 1 91 ? -29.806 8.343 7.968 1.00 80.44 91 ASN A O 1
ATOM 689 N N . GLU A 1 92 ? -30.720 10.306 7.405 1.00 75.31 92 GLU A N 1
ATOM 690 C CA . GLU A 1 92 ? -31.538 9.772 6.305 1.00 75.31 92 GLU A CA 1
ATOM 691 C C . GLU A 1 92 ? -30.739 9.010 5.232 1.00 75.31 92 GLU A C 1
ATOM 693 O O . GLU A 1 92 ? -31.275 8.119 4.574 1.00 75.31 92 GLU A O 1
ATOM 698 N N . SER A 1 93 ? -29.455 9.329 5.050 1.00 80.06 93 SER A N 1
ATOM 699 C CA . SER A 1 93 ? -28.638 8.789 3.957 1.00 80.06 93 SER A CA 1
ATOM 700 C C . SER A 1 93 ? -27.366 8.086 4.413 1.00 80.06 93 SER A C 1
ATOM 702 O O . SER A 1 93 ? -26.799 7.319 3.645 1.00 80.06 93 SER A O 1
ATOM 704 N N . LEU A 1 94 ? -26.907 8.290 5.643 1.00 81.56 94 LEU A N 1
ATOM 705 C CA . LEU A 1 94 ? -25.631 7.777 6.120 1.00 81.56 94 LEU A CA 1
ATOM 706 C C . LEU A 1 94 ? -25.784 7.124 7.487 1.00 81.56 94 LEU A C 1
ATOM 708 O O . LEU A 1 94 ? -26.403 7.670 8.399 1.00 81.56 94 LEU A O 1
ATOM 712 N N . LYS A 1 95 ? -25.132 5.974 7.640 1.00 83.25 95 LYS A N 1
ATOM 713 C CA . LYS A 1 95 ? -24.996 5.256 8.902 1.00 83.25 95 LYS A CA 1
ATOM 714 C C . LYS A 1 95 ? -23.527 5.144 9.276 1.00 83.25 95 LYS A C 1
ATOM 716 O O . LYS A 1 95 ? -22.764 4.447 8.603 1.00 83.25 95 LYS A O 1
ATOM 721 N N . LEU A 1 96 ? -23.147 5.802 10.365 1.00 82.00 96 LEU A N 1
ATOM 722 C CA . LEU A 1 96 ? -21.828 5.702 10.974 1.00 82.00 96 LEU A CA 1
ATOM 723 C C . LEU A 1 96 ? -21.873 4.672 12.105 1.00 82.00 96 LEU A C 1
ATOM 725 O O . LEU A 1 96 ? -22.759 4.693 12.956 1.00 82.00 96 LEU A O 1
ATOM 729 N N . ARG A 1 97 ? -20.904 3.760 12.135 1.00 83.12 97 ARG A N 1
ATOM 730 C CA . ARG A 1 97 ? -20.725 2.803 13.235 1.00 83.12 97 ARG A CA 1
ATOM 731 C C . ARG A 1 97 ? -19.285 2.846 13.698 1.00 83.12 97 ARG A C 1
ATOM 733 O O . ARG A 1 97 ? -18.391 2.678 12.876 1.00 83.12 97 ARG A O 1
ATOM 740 N N . LEU A 1 98 ? -19.079 3.026 14.994 1.00 82.00 98 LEU A N 1
ATOM 741 C CA . LEU A 1 98 ? -17.793 2.901 15.659 1.00 82.00 98 LEU A CA 1
ATOM 742 C C . LEU A 1 98 ? -17.706 1.524 16.322 1.00 82.00 98 LEU A C 1
ATOM 744 O O . LEU A 1 98 ? -18.576 1.120 17.097 1.00 82.00 98 LEU A O 1
ATOM 748 N N . PHE A 1 99 ? -16.637 0.814 16.008 1.00 84.38 99 PHE A N 1
ATOM 749 C CA . PHE A 1 99 ? -16.325 -0.525 16.469 1.00 84.38 99 PHE A CA 1
ATOM 750 C C . PHE A 1 99 ? -15.071 -0.506 17.320 1.00 84.38 99 PHE A C 1
ATOM 752 O O . PHE A 1 99 ? -14.179 0.324 17.125 1.00 84.38 99 PHE A O 1
ATOM 759 N N . SER A 1 100 ? -14.971 -1.495 18.192 1.00 82.62 100 SER A N 1
ATOM 760 C CA . SER A 1 100 ? -13.738 -1.824 18.884 1.00 82.62 100 SER A CA 1
ATOM 761 C C . SER A 1 100 ? -13.488 -3.317 18.938 1.00 82.62 100 SER A C 1
ATOM 763 O O . SER A 1 100 ? -14.398 -4.143 18.828 1.00 82.62 100 SER A O 1
ATOM 765 N N . ALA A 1 101 ? -12.231 -3.660 19.194 1.00 78.75 101 ALA A N 1
ATOM 766 C CA . ALA A 1 101 ? -11.863 -5.031 19.499 1.00 78.75 101 ALA A CA 1
ATOM 767 C C . ALA A 1 101 ? -12.491 -5.543 20.814 1.00 78.75 101 ALA A C 1
ATOM 769 O O . ALA A 1 101 ? -12.716 -6.744 20.935 1.00 78.75 101 ALA A O 1
ATOM 770 N N . GLN A 1 102 ? -12.768 -4.665 21.787 1.00 79.38 102 GLN A N 1
ATOM 771 C CA . GLN A 1 102 ? -13.217 -5.025 23.137 1.00 79.38 102 GLN A CA 1
ATOM 772 C C . GLN A 1 102 ? -14.15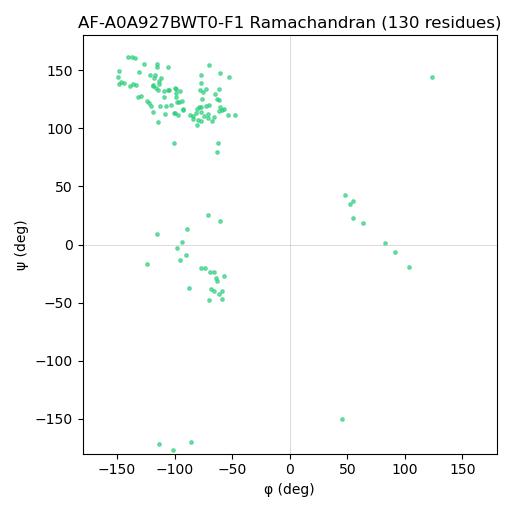8 -3.969 23.728 1.00 79.38 102 GLN A C 1
ATOM 774 O O . GLN A 1 102 ? -14.007 -2.780 23.459 1.00 79.38 102 GLN A O 1
ATOM 779 N N . SER A 1 103 ? -15.095 -4.390 24.583 1.00 76.00 103 SER A N 1
ATOM 780 C CA . SER A 1 103 ? -16.066 -3.491 25.224 1.00 76.00 103 SER A CA 1
ATOM 781 C C . SER A 1 103 ? -15.474 -2.611 26.335 1.00 76.00 103 SER A C 1
ATOM 783 O O . SER A 1 103 ? -16.072 -1.602 26.701 1.00 76.00 103 SER A O 1
ATOM 785 N N . THR A 1 104 ? -14.326 -2.998 26.887 1.00 74.94 104 THR A N 1
ATOM 786 C CA . THR A 1 104 ? -13.663 -2.366 28.035 1.00 74.94 104 THR A CA 1
ATOM 787 C C . THR A 1 104 ? -12.156 -2.521 27.881 1.00 74.94 104 THR A C 1
ATOM 789 O O . THR A 1 104 ? -11.715 -3.611 27.531 1.00 74.94 104 THR A O 1
ATOM 792 N N . TYR A 1 105 ? -11.393 -1.471 28.179 1.00 76.81 105 TYR A N 1
ATOM 793 C CA . TYR A 1 105 ? -9.927 -1.458 28.122 1.00 76.81 105 TYR A CA 1
ATOM 794 C C . TYR A 1 105 ? -9.360 -1.112 29.494 1.00 76.81 105 TYR A C 1
ATOM 796 O O . TYR A 1 105 ? -9.950 -0.305 30.222 1.00 76.81 105 TYR A O 1
ATOM 804 N N . ALA A 1 106 ? -8.213 -1.690 29.844 1.00 72.94 106 ALA A N 1
ATOM 805 C CA . ALA A 1 106 ? -7.489 -1.271 31.036 1.00 72.94 106 ALA A CA 1
ATOM 806 C C . ALA A 1 106 ? -6.874 0.127 30.840 1.00 72.94 106 ALA A C 1
ATOM 808 O O . ALA A 1 106 ? -6.576 0.559 29.724 1.00 72.94 106 ALA A O 1
ATOM 809 N N . ILE A 1 107 ? -6.652 0.847 31.940 1.00 66.12 107 ILE A N 1
ATOM 810 C CA . ILE A 1 107 ? -5.945 2.132 31.895 1.00 66.12 107 ILE A CA 1
ATOM 811 C C . ILE A 1 107 ? -4.522 1.889 31.368 1.00 66.12 107 ILE A C 1
ATOM 813 O O . ILE A 1 107 ? -3.782 1.086 31.928 1.00 66.12 107 ILE A O 1
ATOM 817 N N . GLY A 1 108 ? -4.153 2.590 30.291 1.00 78.12 108 GLY A N 1
ATOM 818 C CA . GLY A 1 108 ? -2.860 2.442 29.609 1.00 78.12 108 GLY A CA 1
ATOM 819 C C . GLY A 1 108 ? -2.853 1.426 28.461 1.00 78.12 108 GLY A C 1
ATOM 820 O O . GLY A 1 108 ? -1.870 1.352 27.726 1.00 78.12 108 GLY A O 1
ATOM 821 N N . GLU A 1 109 ? -3.939 0.678 28.259 1.00 73.50 109 GLU A N 1
ATOM 822 C CA . GLU A 1 109 ? -4.066 -0.235 27.126 1.00 73.50 109 GLU A CA 1
ATOM 823 C C . GLU A 1 109 ? -4.406 0.529 25.827 1.00 73.50 109 GLU A C 1
ATOM 825 O O . GLU A 1 109 ? -5.313 1.368 25.822 1.00 73.50 109 GLU A O 1
ATOM 830 N N . PRO A 1 110 ? -3.717 0.257 24.700 1.00 77.69 110 PRO A N 1
ATOM 831 C CA . PRO A 1 110 ? -4.020 0.905 23.427 1.00 77.69 110 PRO A CA 1
ATOM 832 C C . PRO A 1 110 ? -5.427 0.580 22.905 1.00 77.69 110 PRO A C 1
ATOM 834 O O . PRO A 1 110 ? -5.773 -0.580 22.671 1.00 77.69 110 PRO A O 1
ATOM 837 N N . LEU A 1 111 ? -6.213 1.623 22.623 1.00 79.06 111 LEU A N 1
ATOM 838 C CA . LEU A 1 111 ? -7.554 1.496 22.049 1.00 79.06 111 LEU A CA 1
ATOM 839 C C . LEU A 1 111 ? -7.496 1.021 20.593 1.00 79.06 111 LEU A C 1
ATOM 841 O O . LEU A 1 111 ? -6.979 1.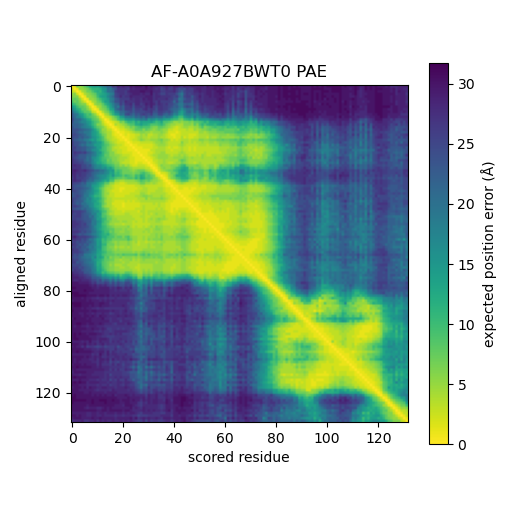708 19.711 1.00 79.06 111 LEU A O 1
ATOM 845 N N . ARG A 1 112 ? -8.105 -0.133 20.311 1.00 80.75 112 ARG A N 1
ATOM 846 C CA . ARG A 1 112 ? -8.232 -0.672 18.950 1.00 80.75 112 ARG A CA 1
ATOM 847 C C . ARG A 1 112 ? -9.630 -0.393 18.412 1.00 80.75 112 ARG A C 1
ATOM 849 O O . ARG A 1 112 ? -10.521 -1.232 18.540 1.00 80.75 112 ARG A O 1
ATOM 856 N N . VAL A 1 113 ? -9.813 0.781 17.807 1.00 82.75 113 VAL A N 1
ATOM 857 C CA . VAL A 1 113 ? -11.107 1.261 17.283 1.00 82.75 113 VAL A CA 1
ATOM 858 C C . VAL A 1 113 ? -11.085 1.491 15.770 1.00 82.75 113 VAL A C 1
ATOM 860 O O . VAL A 1 113 ? -10.079 1.946 15.240 1.00 82.75 113 VAL A O 1
ATOM 863 N N . TRP A 1 114 ? -12.180 1.188 15.065 1.00 81.88 114 TRP A N 1
ATOM 864 C CA . TRP A 1 114 ? -12.430 1.569 13.659 1.00 81.88 114 TRP A CA 1
ATOM 865 C C . TRP A 1 114 ? -13.838 2.113 13.499 1.00 81.88 114 TRP A C 1
ATOM 867 O O . TRP A 1 114 ? -14.722 1.786 14.282 1.00 81.88 114 TRP A O 1
ATOM 877 N N . ALA A 1 115 ? -14.072 2.854 12.419 1.00 82.62 115 ALA A N 1
ATOM 878 C CA . ALA A 1 115 ? -15.410 3.218 11.991 1.00 82.62 115 ALA A CA 1
ATOM 879 C C . ALA A 1 115 ? -15.766 2.599 10.632 1.00 82.62 115 ALA A C 1
ATOM 881 O O . ALA A 1 115 ? -14.892 2.367 9.800 1.00 82.62 115 ALA A O 1
ATOM 882 N N . THR A 1 116 ? -17.058 2.373 10.397 1.00 78.25 116 THR A N 1
ATOM 883 C CA . THR A 1 116 ? -17.616 2.177 9.053 1.00 78.25 116 THR A CA 1
ATOM 884 C C . THR A 1 116 ? -18.629 3.271 8.771 1.00 78.25 116 THR A C 1
ATOM 886 O O . THR A 1 116 ? -19.493 3.525 9.615 1.00 78.25 116 THR A O 1
ATOM 889 N N . LEU A 1 117 ? -18.581 3.842 7.573 1.00 83.25 117 LEU A N 1
ATOM 890 C CA . LEU A 1 117 ? -19.605 4.738 7.054 1.00 83.25 117 LEU A CA 1
ATOM 891 C C . LEU A 1 117 ? -20.310 4.049 5.883 1.00 83.25 117 LEU A C 1
ATOM 893 O O . LEU A 1 117 ? -19.672 3.705 4.889 1.00 83.25 117 LEU A O 1
ATOM 897 N N . ALA A 1 118 ? -21.616 3.829 6.007 1.00 80.25 118 ALA A N 1
ATOM 898 C CA . ALA A 1 118 ? -22.428 3.199 4.973 1.00 80.25 118 ALA A CA 1
ATOM 899 C C . ALA A 1 118 ? -23.489 4.171 4.453 1.00 80.25 118 ALA A C 1
ATOM 901 O O . ALA A 1 118 ? -24.177 4.811 5.247 1.00 80.25 118 ALA A O 1
ATOM 902 N N . ASN A 1 119 ? -23.647 4.246 3.131 1.00 79.06 119 ASN A N 1
ATOM 903 C CA . ASN A 1 119 ? -24.757 4.964 2.512 1.00 79.06 119 ASN A CA 1
ATOM 904 C C . ASN A 1 119 ? -26.014 4.082 2.532 1.00 79.06 119 ASN A C 1
ATOM 906 O O . ASN A 1 119 ? -26.026 3.008 1.931 1.00 79.06 119 ASN A O 1
ATOM 910 N N . THR A 1 120 ? -27.047 4.519 3.248 1.00 75.25 120 THR A N 1
ATOM 911 C CA . THR A 1 120 ? -28.369 3.876 3.296 1.00 75.25 120 THR A CA 1
ATOM 912 C C . THR A 1 120 ? -29.353 4.502 2.312 1.00 75.25 120 THR A C 1
ATOM 914 O O . THR A 1 120 ? -30.387 3.903 2.022 1.00 75.25 120 THR A O 1
ATOM 917 N N . GLY A 1 121 ? -29.028 5.673 1.754 1.00 62.53 121 GLY A N 1
ATOM 918 C CA . GLY A 1 121 ? -29.721 6.227 0.598 1.00 62.53 121 GLY A CA 1
ATOM 919 C C . GLY A 1 121 ? -29.343 5.428 -0.650 1.00 62.53 121 GLY A C 1
ATOM 920 O O . GLY A 1 121 ? -28.173 5.136 -0.870 1.00 62.53 121 GLY A O 1
ATOM 921 N N . GLY A 1 122 ? -30.319 5.053 -1.478 1.00 56.47 122 GLY A N 1
ATOM 922 C CA . GLY A 1 122 ? -30.195 4.079 -2.580 1.00 56.47 122 GLY A CA 1
ATOM 923 C C . GLY A 1 122 ? -29.205 4.376 -3.725 1.00 56.47 122 GLY A C 1
ATOM 924 O O . GLY A 1 122 ? -29.338 3.796 -4.800 1.00 56.47 122 GLY A O 1
ATOM 925 N N . ARG A 1 123 ? -28.205 5.246 -3.544 1.00 53.31 123 ARG A N 1
ATOM 926 C CA . ARG A 1 123 ? -27.087 5.442 -4.474 1.00 53.31 123 ARG A CA 1
ATOM 927 C C . ARG A 1 123 ? -25.809 4.866 -3.875 1.00 53.31 123 ARG A C 1
ATOM 929 O O . ARG A 1 123 ? -25.281 5.387 -2.899 1.00 53.31 123 ARG A O 1
ATOM 936 N N . ARG A 1 124 ? -25.302 3.790 -4.488 1.00 47.06 124 ARG A N 1
ATOM 937 C CA . ARG A 1 124 ? -23.997 3.184 -4.176 1.00 47.06 124 ARG A CA 1
ATOM 938 C C . ARG A 1 124 ? -22.929 4.283 -4.103 1.00 47.06 124 ARG A C 1
ATOM 940 O O . ARG A 1 124 ? -22.608 4.885 -5.120 1.00 47.06 124 ARG A O 1
ATOM 947 N N . SER A 1 125 ? -22.415 4.539 -2.903 1.00 46.16 125 SER A N 1
ATOM 948 C CA . SER A 1 125 ? -21.264 5.413 -2.664 1.00 46.16 125 SER A CA 1
ATOM 949 C C . SER A 1 125 ? -20.164 4.571 -2.013 1.00 46.16 125 SER A C 1
ATOM 951 O O . SER A 1 125 ? -20.497 3.727 -1.171 1.00 46.16 125 SER A O 1
ATOM 953 N N . PRO A 1 126 ? -18.892 4.721 -2.419 1.00 45.22 126 PRO A N 1
ATOM 954 C CA . PRO A 1 126 ? -17.797 3.912 -1.906 1.00 45.22 126 PRO A CA 1
ATOM 955 C C . PRO A 1 126 ? -17.626 4.117 -0.396 1.00 45.22 126 PRO A C 1
ATOM 957 O O . PRO A 1 126 ? -17.643 5.236 0.114 1.00 45.22 126 PRO A O 1
ATOM 960 N N . SER A 1 127 ? -17.486 2.999 0.315 1.00 42.97 127 SER A N 1
ATOM 961 C CA . SER A 1 127 ? -17.199 2.930 1.749 1.00 42.97 127 SER A CA 1
ATOM 962 C C . SER A 1 127 ? -15.949 3.752 2.075 1.00 42.97 127 SER A C 1
ATOM 964 O O . SER A 1 127 ? -14.846 3.367 1.693 1.00 42.97 127 SER A O 1
ATOM 966 N N . CYS A 1 128 ? -16.113 4.861 2.796 1.00 40.62 128 CYS A N 1
ATOM 967 C CA . CYS A 1 128 ? -15.008 5.696 3.254 1.00 40.62 128 CYS A CA 1
ATOM 968 C C . CYS A 1 128 ? -14.705 5.367 4.723 1.00 40.62 128 CYS A C 1
ATOM 970 O O . CYS A 1 128 ? -15.533 5.605 5.606 1.00 40.62 128 CYS A O 1
ATOM 972 N N . THR A 1 129 ? -13.531 4.791 4.982 1.00 45.69 129 THR A N 1
ATOM 973 C CA . THR A 1 129 ? -13.043 4.492 6.335 1.00 45.69 129 THR A CA 1
ATOM 974 C C . THR A 1 129 ? -12.041 5.567 6.731 1.00 45.69 129 THR A C 1
ATOM 976 O O . THR A 1 129 ? -10.964 5.656 6.152 1.00 45.69 129 THR A O 1
ATOM 979 N N . VAL A 1 130 ? -12.391 6.386 7.723 1.00 39.56 130 VAL A N 1
ATOM 980 C CA . VAL A 1 130 ? -11.503 7.417 8.279 1.00 39.56 130 VAL A CA 1
ATOM 981 C C . VAL A 1 130 ? -10.773 6.838 9.491 1.00 39.56 130 VAL A C 1
ATOM 983 O O . VAL A 1 130 ? -11.419 6.389 10.441 1.00 39.56 130 VAL A O 1
ATOM 986 N N . ARG A 1 131 ? -9.437 6.866 9.486 1.00 45.47 131 ARG A N 1
ATOM 987 C CA . ARG A 1 131 ? -8.600 6.620 10.672 1.00 45.47 131 ARG A CA 1
ATOM 988 C C . ARG A 1 131 ? -7.472 7.659 10.735 1.00 45.47 131 ARG A C 1
ATOM 990 O O . ARG A 1 131 ? -6.936 8.031 9.696 1.00 45.47 131 ARG A O 1
ATOM 997 N N . ARG A 1 132 ? -7.213 8.157 11.952 1.00 34.81 132 ARG A N 1
ATOM 998 C CA . ARG A 1 132 ? -6.071 9.021 12.299 1.00 34.81 132 ARG A CA 1
ATOM 999 C C . ARG A 1 132 ? -4.790 8.210 12.389 1.00 34.81 132 ARG A C 1
ATOM 1001 O O . ARG A 1 132 ? -4.907 7.024 12.774 1.00 34.81 132 ARG A O 1
#

Foldseek 3Di:
DDDDDDDDDDPDPDDWDKDFDPDWDADPNDTDQQPPNGGFIDTPNDTHDPVQVVLVVLVWGWDADPVVRDIDRDHPPPDPQPWDFPDWDDDPFKIKTKTFSDPDDDVVDDTGIWMWIDTPPPDDDDIDTDDD

Radius of gyration: 24.62 Å; Cα contacts (8 Å, |Δi|>4): 173; chains: 1; bounding box: 85×46×56 Å

Secondary structure (DSSP, 8-state):
------------------EE--S-EEETTEEE--TTT---EEETTEEE--HHHHHHHTT-EEEEETTTTEEEEE--------PEEEEEEE-SSEEEEEEES-S---TTPPP-EEEEEEE-SSS---------

Solvent-accessible surface area (backbone atoms only — not comparable to full-atom values): 8734 Å² total; per-residue (Å²): 138,85,85,83,83,81,80,80,82,78,79,82,76,84,79,86,68,72,40,81,48,90,75,82,44,74,58,96,92,38,83,49,82,25,79,96,89,41,58,33,30,33,38,94,94,40,80,48,66,57,62,55,62,56,24,47,77,64,70,22,43,61,49,76,41,81,89,80,70,43,78,46,77,47,60,74,73,88,66,86,70,86,47,48,73,78,47,73,52,71,60,90,41,42,37,41,35,36,33,21,76,59,95,74,77,60,94,90,55,84,83,58,67,54,49,47,43,43,60,70,37,95,58,97,59,85,73,58,68,76,80,134

pLDDT: mean 74.54, std 14.86, range [34.81, 95.69]

Mean predicted aligned error: 16.88 Å

Nearest PDB structures (foldseek):
  8t7z-assembly1_F  TM=5.719E-01  e=8.924E+00  Klebsiella aerogenes KCTC 2190
  6qp7-assembly1_A  TM=3.665E-01  e=6.413E+00  Drosophila melanogaster
  8cb1-assembly1_G  TM=3.100E-01  e=7.159E+00  Homo sapiens

Sequence (132 aa):
MFFLLSASAIAAGETIRALVFDGRVIVNNRIHDGGEEGAPLYANGHVYVPVRELARQMDGYTSYDPGSRTVYIDQPASGQAKASVHAADQNESLKLRLFSAQSTYAIGEPLRVWATLANTGGRRSPSCTVRR